Protein AF-T1HJX6-F1 (afdb_monomer)

Mean predicted aligned error: 16.33 Å

Organism: Rhodnius prolixus (NCBI:txid13249)

Structure (mmCIF, N/CA/C/O backbone):
data_AF-T1HJX6-F1
#
_entry.id   AF-T1HJX6-F1
#
loop_
_atom_site.group_PDB
_atom_site.id
_atom_site.type_symbol
_atom_site.label_a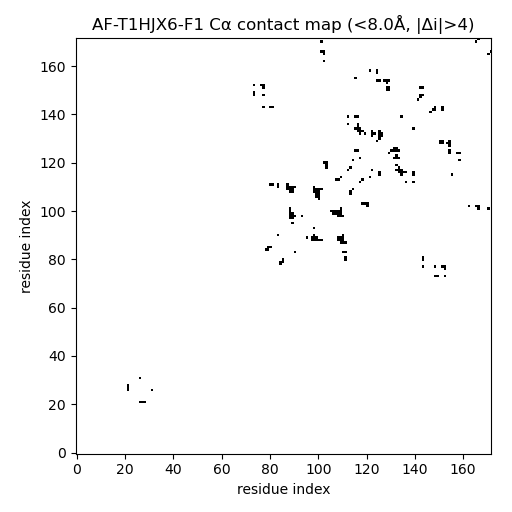tom_id
_atom_site.label_alt_id
_atom_site.label_comp_id
_atom_site.label_asym_id
_atom_site.label_entity_id
_atom_site.label_seq_id
_atom_site.pdbx_PDB_ins_code
_atom_site.Cartn_x
_atom_site.Cartn_y
_atom_site.Cartn_z
_atom_site.occupancy
_atom_site.B_iso_or_equiv
_atom_site.auth_seq_id
_atom_site.auth_comp_id
_atom_site.auth_asym_id
_atom_site.auth_atom_id
_atom_site.pdbx_PDB_model_num
ATOM 1 N N . MET A 1 1 ? 1.381 43.958 104.908 1.00 36.28 1 MET A N 1
ATOM 2 C CA . MET A 1 1 ? 1.900 45.131 104.174 1.00 36.28 1 MET A CA 1
ATOM 3 C C . MET A 1 1 ? 1.298 45.115 102.779 1.00 36.28 1 MET A C 1
ATOM 5 O O . MET A 1 1 ? 1.236 44.038 102.205 1.00 36.28 1 MET A O 1
ATOM 9 N N . SER A 1 2 ? 0.857 46.286 102.303 1.00 39.00 2 SER A N 1
ATOM 10 C CA . SER A 1 2 ? 0.404 46.583 100.926 1.00 39.00 2 SER A CA 1
ATOM 11 C C . SER A 1 2 ? -0.892 45.870 100.488 1.00 39.00 2 SER A C 1
ATOM 13 O O . SER A 1 2 ? -0.835 44.758 99.995 1.00 39.00 2 SER A O 1
ATOM 15 N N . ASN A 1 3 ? -2.111 46.340 100.779 1.00 32.69 3 ASN A N 1
ATOM 16 C CA . ASN A 1 3 ? -2.743 47.666 100.647 1.00 32.69 3 ASN A CA 1
ATOM 17 C C . ASN A 1 3 ? -3.261 47.944 99.220 1.00 32.69 3 ASN A C 1
ATOM 19 O O . ASN A 1 3 ? -2.500 47.839 98.265 1.00 32.69 3 ASN A O 1
ATOM 23 N N . ASN A 1 4 ? -4.511 48.433 99.166 1.00 36.81 4 ASN A N 1
ATOM 24 C CA . ASN A 1 4 ? -5.168 49.176 98.078 1.00 36.81 4 ASN A CA 1
ATOM 25 C C . ASN A 1 4 ? -5.693 48.401 96.848 1.00 36.81 4 ASN A C 1
ATOM 27 O O . ASN A 1 4 ? -5.061 47.470 96.385 1.00 36.81 4 ASN A O 1
ATOM 31 N N . ARG A 1 5 ? -6.791 48.777 96.176 1.00 34.06 5 ARG A N 1
ATOM 32 C CA . ARG A 1 5 ? -7.865 49.779 96.363 1.00 34.06 5 ARG A CA 1
ATOM 33 C C . ARG A 1 5 ? -8.768 49.679 95.123 1.00 34.06 5 ARG A C 1
ATOM 35 O O . ARG A 1 5 ? -8.292 49.345 94.047 1.00 34.06 5 ARG A O 1
ATOM 42 N N . ALA A 1 6 ? -10.011 50.115 95.294 1.00 35.78 6 ALA A N 1
ATOM 43 C CA . ALA A 1 6 ? -10.909 50.640 94.265 1.00 35.78 6 ALA A CA 1
ATOM 44 C C . ALA A 1 6 ? -11.476 49.666 93.219 1.00 35.78 6 ALA A C 1
ATOM 46 O O . ALA A 1 6 ? -10.919 49.440 92.150 1.00 35.78 6 ALA A O 1
ATOM 47 N N . LEU A 1 7 ? -12.733 49.292 93.482 1.00 41.31 7 LEU A N 1
ATOM 48 C CA . LEU A 1 7 ? -1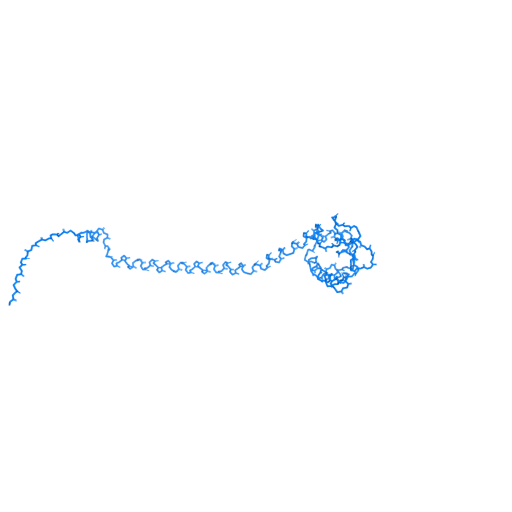3.782 49.331 92.470 1.00 41.31 7 LEU A CA 1
ATOM 49 C C . LEU A 1 7 ? -13.675 50.629 91.650 1.00 41.31 7 LEU A C 1
ATOM 51 O O . LEU A 1 7 ? -13.762 51.715 92.228 1.00 41.31 7 LEU A O 1
ATOM 55 N N . ARG A 1 8 ? -13.610 50.514 90.323 1.00 34.69 8 ARG A N 1
ATOM 56 C CA . ARG A 1 8 ? -14.311 51.421 89.410 1.00 34.69 8 ARG A CA 1
ATOM 57 C C . ARG A 1 8 ? -14.800 50.645 88.194 1.00 34.69 8 ARG A C 1
ATOM 59 O O . ARG A 1 8 ? -14.043 49.995 87.488 1.00 34.69 8 ARG A O 1
ATOM 66 N N . SER A 1 9 ? -16.108 50.745 88.050 1.00 40.22 9 SER A N 1
ATOM 67 C CA . SER A 1 9 ? -16.990 50.356 86.969 1.00 40.22 9 SER A CA 1
ATOM 68 C C . SER A 1 9 ? -16.426 50.645 85.577 1.00 40.22 9 SER A C 1
ATOM 70 O O . SER A 1 9 ? -15.960 51.750 85.306 1.00 40.22 9 SER A O 1
ATOM 72 N N . GLY A 1 10 ? -16.552 49.651 84.702 1.00 33.97 10 GLY A N 1
ATOM 73 C CA . GLY A 1 10 ? -16.418 49.748 83.253 1.00 33.97 10 GLY A CA 1
ATOM 74 C C . GLY A 1 10 ? -17.417 48.775 82.638 1.00 33.97 10 GLY A C 1
ATOM 75 O O . GLY A 1 10 ? -17.132 47.591 82.491 1.00 33.97 10 GLY A O 1
ATOM 76 N N . ASP A 1 11 ? -18.619 49.294 82.420 1.00 35.34 11 ASP A N 1
ATOM 77 C CA . ASP A 1 11 ? -19.798 48.678 81.816 1.00 35.34 11 ASP A CA 1
ATOM 78 C C . ASP A 1 11 ? -19.505 47.996 80.469 1.00 35.34 11 ASP A C 1
ATOM 80 O O . ASP A 1 11 ? -18.730 48.491 79.659 1.00 35.34 11 ASP A O 1
ATOM 84 N N . ARG A 1 12 ? -19.999 46.761 80.306 1.00 49.84 12 ARG A N 1
ATOM 85 C CA . ARG A 1 12 ? -21.108 46.355 79.413 1.00 49.84 12 ARG A CA 1
ATOM 86 C C . ARG A 1 12 ? -20.957 46.7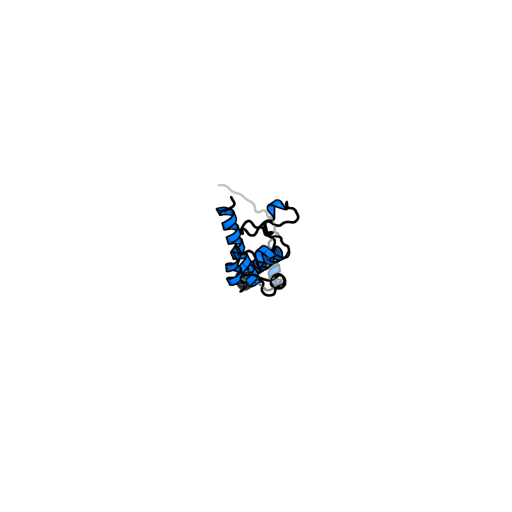36 77.943 1.00 49.84 12 ARG A C 1
ATOM 88 O O . ARG A 1 12 ? -20.859 47.907 77.614 1.00 49.84 12 ARG A O 1
ATOM 95 N N . LEU A 1 13 ? -21.182 45.696 77.133 1.00 48.16 13 LEU A N 1
ATOM 96 C CA . LEU A 1 13 ? -21.619 45.593 75.729 1.00 48.16 13 LEU A CA 1
ATOM 97 C C . LEU A 1 13 ? -20.641 44.597 75.094 1.00 48.16 13 LEU A C 1
ATOM 99 O O . LEU A 1 13 ? -19.493 44.934 74.876 1.00 48.16 13 LEU A O 1
ATOM 103 N N . GLU A 1 14 ? -20.933 43.294 75.050 1.00 45.28 14 GLU A N 1
ATOM 104 C CA . GLU A 1 14 ? -21.310 42.687 73.758 1.00 45.28 14 GLU A CA 1
ATOM 105 C C . GLU A 1 14 ? -21.918 41.266 73.856 1.00 45.28 14 GLU A C 1
ATOM 107 O O . GLU A 1 14 ? -22.174 40.629 72.841 1.00 45.28 14 GLU A O 1
ATOM 112 N N . ASN A 1 15 ? -22.244 40.745 75.044 1.00 43.91 15 ASN A N 1
ATOM 113 C CA . ASN A 1 15 ? -22.705 39.344 75.165 1.00 43.91 15 ASN A CA 1
ATOM 114 C C . ASN A 1 15 ? -24.227 39.132 74.991 1.00 43.91 15 ASN A C 1
ATOM 116 O O . ASN A 1 15 ? -24.708 38.004 75.061 1.00 43.91 15 ASN A O 1
ATOM 120 N N . GLY A 1 16 ? -25.003 40.196 74.756 1.00 46.91 16 GLY A N 1
ATOM 121 C CA . GLY A 1 16 ? -26.472 40.128 74.667 1.00 46.91 16 GLY A CA 1
ATOM 122 C C . GLY A 1 16 ? -27.038 39.730 73.297 1.00 46.91 16 GLY A C 1
ATOM 123 O O . GLY A 1 16 ? -28.219 39.409 73.199 1.00 46.91 16 GLY A O 1
ATOM 124 N N . SER A 1 17 ? -26.220 39.744 72.239 1.00 52.69 17 SER A N 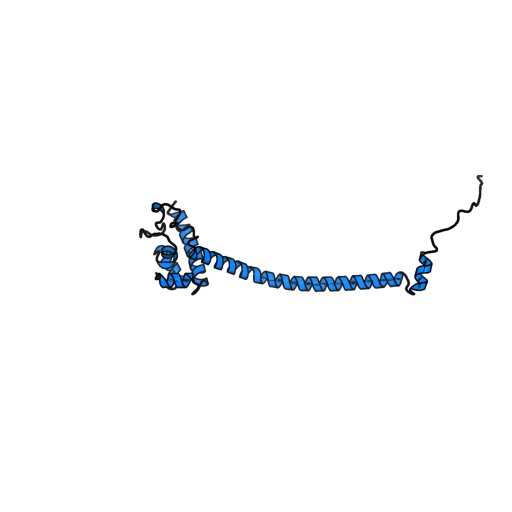1
ATOM 125 C CA . SER A 1 17 ? -26.677 39.497 70.859 1.00 52.69 17 SER A CA 1
ATOM 126 C C . SER A 1 17 ? -26.805 38.000 70.531 1.00 52.69 17 SER A C 1
ATOM 128 O O . SER A 1 17 ? -27.764 37.575 69.889 1.00 52.69 17 SER A O 1
ATOM 130 N N . LEU A 1 18 ? -25.889 37.171 71.043 1.00 51.31 18 LEU A N 1
ATOM 131 C CA . LEU A 1 18 ? -25.829 35.738 70.719 1.00 51.31 18 LEU A CA 1
ATOM 132 C C . LEU A 1 18 ? -26.956 34.915 71.362 1.00 51.31 18 LEU A C 1
ATOM 134 O O . LEU A 1 18 ? -27.455 33.976 70.748 1.00 51.31 18 LEU A O 1
ATOM 138 N N . ILE A 1 19 ? -27.397 35.288 72.565 1.00 54.97 19 ILE A N 1
ATOM 139 C CA . ILE A 1 19 ? -28.416 34.537 73.318 1.00 54.97 19 ILE A CA 1
ATOM 140 C C . ILE A 1 19 ? -29.824 34.760 72.730 1.00 54.97 19 ILE A C 1
ATOM 142 O O . ILE A 1 19 ? -30.648 33.847 72.723 1.00 54.97 19 ILE A O 1
ATOM 146 N N . ASN A 1 20 ? -30.096 35.939 72.158 1.00 52.38 20 ASN A N 1
ATOM 147 C CA . ASN A 1 20 ? -31.423 36.282 71.630 1.00 52.38 20 ASN A CA 1
ATOM 148 C C . ASN A 1 20 ? -31.749 35.652 70.265 1.00 52.38 20 ASN A C 1
ATOM 150 O O . ASN A 1 20 ? -32.924 35.496 69.935 1.00 52.38 20 ASN A O 1
ATOM 154 N N . LEU A 1 21 ? -30.752 35.231 69.478 1.00 50.81 21 LEU A N 1
ATOM 155 C CA . LEU A 1 21 ? -30.997 34.586 68.178 1.00 50.81 21 LEU A CA 1
ATOM 156 C C . LEU A 1 21 ? -31.438 33.113 68.314 1.00 50.81 21 LEU A C 1
ATOM 158 O O . LEU A 1 21 ? -32.040 32.538 67.403 1.00 50.81 21 LEU A O 1
ATOM 162 N N . GLN A 1 22 ? -31.170 32.501 69.470 1.00 54.47 22 GLN A N 1
ATOM 163 C CA . GLN A 1 22 ? -31.482 31.101 69.765 1.00 54.47 22 GLN A CA 1
ATOM 164 C C . GLN A 1 22 ? -32.976 30.886 70.075 1.00 54.47 22 GLN A C 1
ATOM 166 O O . GLN A 1 22 ? -33.523 29.825 69.781 1.00 54.47 22 GLN A O 1
ATOM 171 N N . ALA A 1 23 ? -33.664 31.920 70.573 1.00 53.84 23 ALA A N 1
ATOM 172 C CA . ALA A 1 23 ? -35.083 31.869 70.936 1.00 53.84 23 ALA A CA 1
ATOM 173 C C . ALA A 1 23 ? -36.049 31.942 69.734 1.00 53.84 23 ALA A C 1
ATOM 175 O O . ALA A 1 23 ? -37.169 31.452 69.825 1.00 53.84 23 ALA A O 1
ATOM 176 N N . LEU A 1 24 ? -35.628 32.517 68.600 1.00 55.62 24 LEU A N 1
ATOM 177 C CA . LEU A 1 24 ? -36.484 32.690 67.414 1.00 55.62 24 LEU A CA 1
ATOM 178 C C . LEU A 1 24 ? -36.485 31.479 66.466 1.00 55.62 24 LEU A C 1
ATOM 180 O O . LEU A 1 24 ? -37.360 31.379 65.613 1.00 55.62 24 LEU A O 1
ATOM 184 N N . THR A 1 25 ? -35.515 30.565 66.601 1.00 59.56 25 THR A N 1
ATOM 185 C CA . THR A 1 25 ? -35.360 29.401 65.702 1.00 59.56 25 THR A CA 1
ATOM 186 C C . THR A 1 25 ? -35.555 28.047 66.387 1.00 59.56 25 THR A C 1
ATOM 188 O O . THR A 1 25 ? -35.568 27.034 65.699 1.00 59.56 25 THR A O 1
ATOM 191 N N . GLY A 1 26 ? -35.722 28.003 67.716 1.00 60.97 26 GLY A N 1
ATOM 192 C CA . GLY A 1 26 ? -36.037 26.784 68.485 1.00 60.97 26 GLY A CA 1
ATOM 193 C C . GLY A 1 26 ? -34.945 25.705 68.519 1.00 60.97 26 GLY A C 1
ATOM 194 O O . GLY A 1 26 ? -35.067 24.731 69.256 1.00 60.97 26 GLY A O 1
ATOM 195 N N . GLU A 1 27 ? -33.864 25.871 67.761 1.00 59.50 27 GLU A N 1
ATOM 196 C CA . GLU A 1 27 ? -32.813 24.871 67.608 1.00 59.50 27 GLU A CA 1
ATOM 197 C C . GLU A 1 27 ? -31.530 25.310 68.313 1.00 59.50 27 GLU A C 1
ATOM 199 O O . GLU A 1 27 ? -30.957 26.367 68.025 1.00 59.50 27 GLU A O 1
ATOM 204 N N . SER A 1 28 ? -31.065 24.469 69.241 1.00 78.44 28 SER A N 1
ATOM 205 C CA . SER A 1 28 ? -29.777 24.637 69.913 1.00 78.44 28 SER A CA 1
ATOM 206 C C . SER A 1 28 ? -28.632 24.657 68.893 1.00 78.44 28 SER A C 1
ATOM 208 O O . SER A 1 28 ? -28.683 23.965 67.879 1.00 78.44 28 SER A O 1
ATOM 210 N N . LEU A 1 29 ? -27.565 25.411 69.171 1.00 77.31 29 LEU A N 1
ATOM 211 C CA . LEU A 1 29 ? -26.353 25.441 68.346 1.00 77.31 29 LEU A CA 1
ATOM 212 C C . LEU A 1 29 ? -25.808 24.024 68.081 1.00 77.31 29 LEU A C 1
ATOM 214 O O . LEU A 1 29 ? -25.447 23.709 66.952 1.00 77.31 29 LEU A O 1
ATOM 218 N N . LEU A 1 30 ? -25.867 23.154 69.094 1.00 77.81 30 LEU A N 1
ATOM 219 C CA . LEU A 1 30 ? -25.470 21.745 69.002 1.00 77.81 30 LEU A CA 1
ATOM 220 C C . LEU A 1 30 ? -26.288 20.965 67.960 1.00 77.81 30 LEU A C 1
ATOM 222 O O . LEU A 1 30 ? -25.760 20.097 67.273 1.00 77.81 30 LEU A O 1
ATOM 226 N N . GLU A 1 31 ? -27.572 21.288 67.807 1.00 83.12 31 GLU A N 1
ATOM 227 C CA . GLU A 1 31 ? -28.447 20.649 66.819 1.00 83.12 31 GLU A CA 1
ATOM 228 C C . GLU A 1 31 ? -28.089 21.094 65.394 1.00 83.12 31 GLU A C 1
ATOM 230 O O . GLU A 1 31 ? -28.126 20.297 64.456 1.00 83.12 31 GLU A O 1
ATOM 235 N N . LYS A 1 32 ? -27.651 22.348 65.230 1.00 81.31 32 LYS A N 1
ATOM 236 C CA . LYS A 1 32 ? -27.146 22.864 63.950 1.00 81.31 32 LYS A CA 1
ATOM 237 C C . LYS A 1 32 ? -25.820 22.204 63.569 1.00 81.31 32 LYS A C 1
ATOM 239 O O . LYS A 1 32 ? -25.657 21.799 62.421 1.00 81.31 32 LYS A O 1
ATOM 244 N N . GLU A 1 33 ? -24.907 22.029 64.524 1.00 82.75 33 GLU A N 1
ATOM 245 C CA . GLU A 1 33 ? -23.642 21.303 64.321 1.00 82.75 33 GLU A CA 1
ATOM 246 C C . GLU A 1 33 ? -23.872 19.822 63.977 1.00 82.75 33 GLU A C 1
ATOM 248 O O . GLU A 1 33 ? -23.220 19.276 63.079 1.00 82.75 33 GLU A O 1
ATOM 253 N N . ARG A 1 34 ? -24.854 19.184 64.629 1.00 89.12 34 ARG A N 1
ATOM 254 C CA . ARG A 1 34 ? -25.272 17.808 64.337 1.00 89.12 34 ARG A CA 1
ATOM 255 C C . ARG A 1 34 ? -25.776 17.670 62.898 1.00 89.12 34 ARG A C 1
ATOM 257 O O . ARG A 1 34 ? -25.291 16.814 62.164 1.00 89.12 34 ARG A O 1
ATOM 264 N N . ARG A 1 35 ? -26.685 18.549 62.465 1.00 89.44 35 ARG A N 1
ATOM 265 C CA . ARG A 1 35 ? -27.231 18.547 61.093 1.00 89.44 35 ARG A CA 1
ATOM 266 C C . ARG A 1 35 ? -26.176 18.846 60.035 1.00 89.44 35 ARG A C 1
ATOM 268 O O . ARG A 1 35 ? -26.162 18.204 58.990 1.00 89.44 35 ARG A O 1
ATOM 275 N N . LEU A 1 36 ? -25.266 19.782 60.306 1.00 90.94 36 LEU A N 1
ATOM 276 C CA . LEU A 1 36 ? -24.129 20.051 59.422 1.00 90.94 36 LEU A CA 1
ATOM 277 C C . LEU A 1 36 ? -23.259 18.804 59.246 1.00 90.94 36 LEU A C 1
ATOM 279 O O . LEU A 1 36 ? -22.873 18.482 58.125 1.00 90.94 36 LEU A O 1
ATOM 283 N N . SER A 1 37 ? -23.004 18.068 60.328 1.00 95.12 37 SER A N 1
ATOM 284 C CA . SER A 1 37 ? -22.242 16.816 60.276 1.00 95.12 37 SER A CA 1
ATOM 285 C C . SER A 1 37 ? -22.949 15.747 59.433 1.00 95.12 37 SER A C 1
ATOM 287 O O . SER A 1 37 ? -22.308 15.082 58.620 1.00 95.12 37 SER A O 1
ATOM 289 N N . GLU A 1 38 ? -24.274 15.622 59.555 1.00 95.50 38 GLU A N 1
ATOM 290 C CA . GLU A 1 38 ? -25.080 14.724 58.713 1.00 95.50 38 GLU A CA 1
ATOM 291 C C . GLU A 1 38 ? -25.019 15.113 57.234 1.00 95.50 38 GLU A C 1
ATOM 293 O O . GLU A 1 38 ? -24.799 14.256 56.376 1.00 95.50 38 GLU A O 1
ATOM 298 N N . MET A 1 39 ? -25.146 16.405 56.925 1.00 93.50 39 MET A N 1
ATOM 299 C CA . MET A 1 39 ? -25.026 16.904 55.555 1.00 93.50 39 MET A CA 1
ATOM 300 C C . MET A 1 39 ? -23.636 16.638 54.976 1.00 93.50 39 MET A C 1
ATOM 302 O O . MET A 1 39 ? -23.525 16.231 53.822 1.00 93.50 39 MET A O 1
ATOM 306 N N . ILE A 1 40 ? -22.572 16.819 55.763 1.00 96.50 40 ILE A N 1
ATOM 307 C CA . ILE A 1 40 ? -21.201 16.520 55.331 1.00 96.50 40 ILE A CA 1
ATOM 308 C C . ILE A 1 40 ? -21.068 15.038 54.971 1.00 96.50 40 ILE A C 1
ATOM 310 O O . ILE A 1 40 ? -20.527 14.722 53.911 1.00 96.50 40 ILE A O 1
ATOM 314 N N . LEU A 1 41 ? -21.597 14.135 55.800 1.00 94.88 41 LEU A N 1
ATOM 315 C CA . LEU A 1 41 ? -21.572 12.696 55.527 1.00 94.88 41 LEU A CA 1
ATOM 316 C C . LEU A 1 41 ? -22.357 12.345 54.257 1.00 94.88 41 LEU A C 1
ATOM 318 O O . LEU A 1 41 ? -21.857 11.610 53.405 1.00 94.88 41 LEU A O 1
ATOM 322 N N . GLN A 1 42 ? -23.551 12.914 54.082 1.00 96.00 42 GLN A N 1
ATOM 323 C CA . GLN A 1 42 ? -24.351 12.716 52.871 1.00 96.00 42 GLN A CA 1
ATOM 324 C C . GLN A 1 42 ? -23.617 13.210 51.619 1.00 96.00 42 GLN A C 1
ATOM 326 O O . GLN A 1 42 ? -23.556 12.501 50.615 1.00 96.00 42 GLN A O 1
ATOM 331 N N . LEU A 1 43 ? -23.002 14.393 51.683 1.00 94.06 43 LEU A N 1
ATOM 332 C CA . LEU A 1 43 ? -22.216 14.949 50.582 1.00 94.06 43 LEU A CA 1
ATOM 333 C C . LEU A 1 43 ? -20.996 14.080 50.255 1.00 94.06 43 LEU A C 1
ATOM 335 O O . LEU A 1 43 ? -20.687 13.881 49.080 1.00 94.06 43 LEU A O 1
ATOM 339 N N . GLN A 1 44 ? -20.322 13.526 51.267 1.00 92.56 44 GLN A N 1
ATOM 340 C CA . GLN A 1 44 ? -19.208 12.595 51.071 1.00 92.56 44 GLN A CA 1
ATOM 341 C C . GLN A 1 44 ? -19.665 11.313 50.368 1.00 92.56 44 GLN A C 1
ATOM 343 O O . GLN A 1 44 ? -19.027 10.892 49.405 1.00 92.56 44 GLN A O 1
ATOM 348 N N . MET A 1 45 ? -20.807 10.746 50.764 1.00 94.50 45 MET A N 1
ATOM 349 C CA . MET A 1 45 ? -21.372 9.570 50.098 1.00 94.50 45 MET A CA 1
ATOM 350 C C . MET A 1 45 ? -21.736 9.847 48.634 1.00 94.50 45 MET A C 1
ATOM 352 O O . MET A 1 45 ? -21.394 9.054 47.757 1.00 94.50 45 MET A O 1
ATOM 356 N N . VAL A 1 46 ? -22.394 10.975 48.347 1.00 94.50 46 VAL A N 1
ATOM 357 C CA . VAL A 1 46 ? -22.766 11.355 46.972 1.00 94.50 46 VAL A CA 1
ATOM 358 C C . VAL A 1 46 ? -21.522 11.594 46.115 1.00 94.50 46 VAL A C 1
ATOM 360 O O . VAL A 1 46 ? -21.462 11.141 44.972 1.00 94.50 46 VAL A O 1
ATOM 363 N N . ARG A 1 47 ? -20.489 12.244 46.666 1.00 93.88 47 ARG A N 1
ATOM 364 C CA . ARG A 1 47 ? -19.192 12.405 45.996 1.00 93.88 47 ARG A CA 1
ATOM 365 C C . ARG A 1 47 ? -18.594 11.050 45.626 1.00 93.88 47 ARG A C 1
ATOM 367 O O . ARG A 1 47 ? -18.171 10.871 44.488 1.00 93.88 47 ARG A O 1
ATOM 374 N N . ASP A 1 48 ? -18.573 10.099 46.553 1.00 89.94 48 ASP A N 1
ATOM 375 C CA . ASP A 1 48 ? -17.961 8.789 46.323 1.00 89.94 48 ASP A CA 1
ATOM 376 C C . ASP A 1 48 ? -18.765 7.965 45.297 1.00 89.94 48 ASP A C 1
ATOM 378 O O . ASP A 1 48 ? -18.186 7.294 44.438 1.00 89.94 48 ASP A O 1
ATOM 382 N N . GLN A 1 49 ? -20.097 8.091 45.296 1.00 90.81 49 GLN A N 1
ATOM 383 C CA . GLN A 1 49 ? -20.961 7.532 44.249 1.00 90.81 49 GLN A CA 1
ATOM 384 C C . GLN A 1 49 ? -20.648 8.127 42.867 1.00 90.81 49 GLN A C 1
ATOM 386 O O . GLN A 1 49 ? -20.510 7.382 41.894 1.00 90.81 49 GLN A O 1
ATOM 391 N N . LEU A 1 50 ? -20.493 9.452 42.772 1.00 88.19 50 LEU A N 1
ATOM 392 C CA . LEU A 1 50 ? -20.149 10.136 41.522 1.00 88.19 50 LEU A CA 1
ATOM 393 C C . LEU A 1 50 ? -18.746 9.765 41.031 1.00 88.19 50 LEU A C 1
ATOM 395 O O . LEU A 1 50 ? -18.562 9.514 39.840 1.00 88.19 50 LEU A O 1
ATOM 399 N N . LEU A 1 51 ? -17.764 9.669 41.930 1.00 84.25 51 LEU A N 1
ATOM 400 C CA . LEU A 1 51 ? -16.413 9.218 41.594 1.00 84.25 51 LEU A CA 1
ATOM 401 C C . LEU A 1 51 ? -16.426 7.787 41.047 1.00 84.25 51 LEU A C 1
ATOM 403 O O . LEU A 1 51 ? -15.763 7.511 40.048 1.00 84.25 51 LEU A O 1
ATOM 407 N N . ASN A 1 52 ? -17.223 6.890 41.630 1.00 84.19 52 ASN A N 1
ATOM 408 C CA . ASN A 1 52 ? -17.384 5.532 41.112 1.00 84.19 52 ASN A CA 1
ATOM 409 C C . ASN A 1 52 ? -18.050 5.507 39.725 1.00 84.19 52 ASN A C 1
ATOM 411 O O . ASN A 1 52 ? -17.588 4.775 38.847 1.00 84.19 52 ASN A O 1
ATOM 415 N N . GLN A 1 53 ? -19.063 6.344 39.472 1.00 78.00 53 GLN A N 1
ATOM 416 C CA . GLN A 1 53 ? -19.645 6.487 38.127 1.00 78.00 53 GLN A CA 1
ATOM 417 C C . GLN A 1 53 ? -18.624 7.020 37.106 1.00 78.00 53 GLN A C 1
ATOM 419 O O . GLN A 1 53 ? -18.521 6.490 35.997 1.00 78.00 53 GLN A O 1
ATOM 424 N N . GLN A 1 54 ? -17.807 8.010 37.481 1.00 74.50 54 GLN A N 1
ATOM 425 C CA . GLN A 1 54 ? -16.731 8.527 36.625 1.00 74.50 54 GLN A CA 1
ATOM 426 C C . GLN A 1 54 ? -15.651 7.469 36.347 1.00 74.50 54 GLN A C 1
ATOM 428 O O . GLN A 1 54 ? -15.142 7.375 35.226 1.00 74.50 54 GLN A O 1
ATOM 433 N N . GLN A 1 55 ? -15.311 6.633 37.332 1.00 69.00 55 GLN A N 1
ATOM 434 C CA . GLN A 1 55 ? -14.372 5.522 37.151 1.00 69.00 55 GLN A CA 1
ATOM 435 C C . GLN A 1 55 ? -14.901 4.461 36.176 1.00 69.00 55 GLN A C 1
ATOM 437 O O . GLN A 1 55 ? -14.124 3.900 35.401 1.00 69.00 55 GLN A O 1
ATOM 442 N N . LEU A 1 56 ? -16.211 4.204 36.163 1.00 60.59 56 LEU A N 1
ATOM 443 C CA . LEU A 1 56 ? -16.832 3.315 35.178 1.00 60.59 56 LEU A CA 1
ATOM 444 C C . LEU A 1 56 ? -16.774 3.921 33.766 1.00 60.59 56 LEU A C 1
ATOM 446 O O . LEU A 1 56 ? -16.304 3.255 32.844 1.00 60.59 56 LEU A O 1
ATOM 450 N N . HIS A 1 57 ? -17.121 5.202 33.600 1.00 55.59 57 HIS A N 1
ATOM 451 C CA . HIS A 1 57 ? -17.012 5.900 32.308 1.00 55.59 57 HIS A CA 1
ATOM 452 C C . HIS A 1 57 ? -15.566 5.958 31.771 1.00 55.59 57 HIS A C 1
ATOM 454 O O . HIS A 1 57 ? -15.320 5.764 30.579 1.00 55.59 57 HIS A O 1
ATOM 460 N N . THR A 1 58 ? -14.575 6.176 32.641 1.00 52.25 58 THR A N 1
ATOM 461 C CA . THR A 1 58 ? -13.152 6.219 32.249 1.00 52.25 58 THR A CA 1
ATOM 462 C C . THR A 1 58 ? -12.558 4.838 31.954 1.00 52.25 58 THR A C 1
ATOM 464 O O . THR A 1 58 ? -11.684 4.735 31.087 1.00 52.25 58 THR A O 1
ATOM 467 N N . LYS A 1 59 ? -13.037 3.766 32.604 1.00 52.47 59 LYS A N 1
ATOM 468 C CA . LYS A 1 59 ? -12.675 2.376 32.264 1.00 52.47 59 LYS A CA 1
ATOM 469 C C . LYS A 1 59 ? -13.251 1.952 30.908 1.00 52.47 59 LYS A C 1
ATOM 471 O O . LYS A 1 59 ? -12.511 1.377 30.112 1.00 52.47 59 LYS A O 1
ATOM 476 N N . VAL A 1 60 ? -14.493 2.330 30.593 1.00 53.31 60 VAL A N 1
ATOM 477 C CA . VAL A 1 60 ? -15.097 2.128 29.259 1.00 53.31 60 VAL A CA 1
ATOM 478 C C . VAL A 1 60 ? -14.298 2.867 28.170 1.00 53.31 60 VAL A C 1
ATOM 480 O O . VAL A 1 60 ? -13.982 2.293 27.130 1.00 53.31 60 VAL A O 1
ATOM 483 N N . HIS A 1 61 ? -13.836 4.094 28.436 1.00 46.34 61 HIS A N 1
ATOM 484 C CA . HIS A 1 61 ? -12.968 4.835 27.508 1.00 46.34 61 HIS A CA 1
ATOM 485 C C . HIS A 1 61 ? -11.513 4.334 27.418 1.00 46.34 61 HIS A C 1
ATOM 487 O O . HIS A 1 61 ? -10.813 4.670 26.462 1.00 46.34 61 HIS A O 1
ATOM 493 N N . ARG A 1 62 ? -11.005 3.549 28.378 1.00 44.91 62 ARG A N 1
ATOM 494 C CA . ARG A 1 62 ? -9.681 2.904 28.247 1.00 44.91 62 ARG A CA 1
ATOM 495 C C . ARG A 1 62 ? -9.709 1.718 27.285 1.00 44.91 62 ARG A C 1
ATOM 497 O O . ARG A 1 62 ? -8.749 1.567 26.543 1.00 44.91 62 ARG A O 1
ATOM 504 N N . GLY A 1 63 ? -10.798 0.949 27.237 1.00 45.78 63 GLY A N 1
ATOM 505 C CA . GLY A 1 63 ? -10.970 -0.121 26.244 1.00 45.78 63 GLY A CA 1
ATOM 506 C C . GLY A 1 63 ? -11.146 0.396 24.811 1.00 45.78 63 GLY A C 1
ATOM 507 O O . GLY A 1 63 ? -10.732 -0.261 23.865 1.00 45.78 63 GLY A O 1
ATOM 508 N N . ASN A 1 64 ? -11.693 1.606 24.652 1.00 49.16 64 ASN A N 1
ATOM 509 C CA . ASN A 1 64 ? -12.005 2.194 23.345 1.00 49.16 64 ASN A CA 1
ATOM 510 C C . ASN A 1 64 ? -10.863 3.035 22.732 1.00 49.16 64 ASN A C 1
ATOM 512 O O . ASN A 1 64 ? -10.924 3.421 21.568 1.00 49.16 64 ASN A O 1
ATOM 516 N N . ARG A 1 65 ? -9.810 3.331 23.509 1.00 48.69 65 ARG A N 1
ATOM 517 C CA . ARG A 1 65 ? -8.637 4.081 23.026 1.00 48.69 65 ARG A CA 1
ATOM 518 C C . ARG A 1 65 ? -7.869 3.314 21.951 1.00 48.69 65 ARG A C 1
ATOM 520 O O . ARG A 1 65 ? -7.567 3.886 20.914 1.00 48.69 65 ARG A O 1
ATOM 527 N N . ASN A 1 66 ? -7.671 2.011 22.156 1.00 58.84 66 ASN A N 1
ATOM 528 C CA . ASN A 1 66 ? -6.977 1.156 21.191 1.00 58.84 66 ASN A CA 1
ATOM 529 C C . ASN A 1 66 ? -7.714 1.116 19.842 1.00 58.84 66 ASN A C 1
ATOM 531 O O . ASN A 1 66 ? -7.088 1.300 18.809 1.00 58.84 66 ASN A O 1
ATOM 535 N N . SER A 1 67 ? -9.047 0.992 19.849 1.00 62.62 67 SER A N 1
ATOM 536 C CA . SER A 1 67 ? -9.851 0.943 18.619 1.00 62.62 67 SER A CA 1
ATOM 537 C C . SER A 1 67 ? -9.823 2.259 17.832 1.00 62.62 67 SER A C 1
ATOM 539 O O . SER A 1 67 ? -9.692 2.248 16.609 1.00 62.62 67 SER A O 1
ATOM 541 N N . PHE A 1 68 ? -9.912 3.404 18.516 1.00 62.78 68 PHE A N 1
ATOM 542 C CA . PHE A 1 68 ? -9.871 4.703 17.843 1.00 62.78 68 PHE A CA 1
ATOM 543 C C . PHE A 1 68 ? -8.475 5.027 17.288 1.00 62.78 68 PHE A C 1
ATOM 545 O O . PHE A 1 68 ? -8.356 5.540 16.173 1.00 62.78 68 PHE A O 1
ATOM 552 N N . ASP A 1 69 ? -7.416 4.691 18.029 1.00 68.12 69 ASP A N 1
ATOM 553 C CA . ASP A 1 69 ? -6.032 4.888 17.590 1.00 68.12 69 ASP A CA 1
ATOM 554 C C . ASP A 1 69 ? -5.658 3.947 16.428 1.00 68.12 69 ASP A C 1
ATOM 556 O O . ASP A 1 69 ? -5.002 4.376 15.473 1.00 68.12 69 ASP A O 1
ATOM 560 N N . GLU A 1 70 ? -6.137 2.699 16.444 1.00 66.12 70 GLU A N 1
ATOM 561 C CA . GLU A 1 70 ? -6.020 1.744 15.333 1.00 66.12 70 GLU A CA 1
ATOM 562 C C . GLU A 1 70 ? -6.755 2.246 14.084 1.00 66.12 70 GLU A C 1
ATOM 564 O O . GLU A 1 70 ? -6.179 2.281 12.993 1.00 66.12 70 GLU A O 1
ATOM 569 N N . MET A 1 71 ? -7.991 2.729 14.242 1.00 71.94 71 MET A N 1
ATOM 570 C CA . MET A 1 71 ? -8.769 3.287 13.135 1.00 71.94 71 MET A CA 1
ATOM 571 C C . MET A 1 71 ? -8.106 4.540 12.546 1.00 71.94 71 MET A C 1
ATOM 573 O O . MET A 1 71 ? -8.058 4.702 11.324 1.00 71.94 71 MET A O 1
ATOM 577 N N . LYS A 1 72 ? -7.514 5.400 13.383 1.00 76.25 72 LYS A N 1
ATOM 578 C CA . LYS A 1 72 ? -6.738 6.561 12.925 1.00 76.25 72 LYS A CA 1
ATOM 579 C C . LYS A 1 72 ? -5.485 6.143 12.148 1.00 76.25 72 LYS A C 1
ATOM 581 O O . LYS A 1 72 ? -5.167 6.767 11.133 1.00 76.25 72 LYS A O 1
ATOM 586 N N . CYS A 1 73 ? -4.790 5.093 12.590 1.00 84.75 73 CYS A N 1
ATOM 587 C CA . CYS A 1 73 ? -3.640 4.533 11.878 1.00 84.75 73 CYS A CA 1
ATOM 588 C C . CYS A 1 73 ? -4.031 3.983 10.500 1.00 84.75 73 CYS A C 1
ATOM 590 O O . CYS A 1 73 ? -3.354 4.289 9.515 1.00 84.75 73 CYS A O 1
ATOM 592 N N . LEU A 1 74 ? -5.129 3.224 10.421 1.00 89.94 74 LEU A N 1
ATOM 593 C CA . LEU A 1 74 ? -5.648 2.672 9.169 1.00 89.94 74 LEU A CA 1
ATOM 594 C C . LEU A 1 74 ? -5.995 3.788 8.188 1.00 89.94 74 LEU A C 1
ATOM 596 O O . LEU A 1 74 ? -5.416 3.857 7.104 1.00 89.94 74 LEU A O 1
ATOM 600 N N . VAL A 1 75 ? -6.878 4.707 8.589 1.00 91.00 75 VAL A N 1
ATOM 601 C CA . VAL A 1 75 ? -7.325 5.805 7.723 1.00 91.00 75 VAL A CA 1
ATOM 602 C C . VAL A 1 75 ? -6.130 6.649 7.276 1.00 91.00 75 VAL A C 1
ATOM 604 O O . VAL A 1 75 ? -6.000 6.955 6.093 1.00 91.00 75 VAL A O 1
ATOM 607 N N . GLY A 1 76 ? -5.196 6.956 8.180 1.00 93.50 76 GLY A N 1
ATOM 608 C CA . GLY A 1 76 ? -3.985 7.704 7.844 1.00 93.50 76 GLY A CA 1
ATOM 609 C C . GLY A 1 76 ? -3.127 7.035 6.763 1.00 93.50 76 GLY A C 1
ATOM 610 O O . GLY A 1 76 ? -2.626 7.719 5.870 1.00 93.50 76 GLY A O 1
ATOM 611 N N . VAL A 1 77 ? -2.971 5.709 6.803 1.00 93.50 77 VAL A N 1
ATOM 612 C CA . VAL A 1 77 ? -2.243 4.951 5.771 1.00 93.50 77 VAL A CA 1
ATOM 613 C C . VAL A 1 77 ? -2.978 4.976 4.434 1.00 93.50 77 VAL A C 1
ATOM 615 O O . VAL A 1 77 ? -2.360 5.248 3.404 1.00 93.50 77 VAL A O 1
ATOM 618 N N . ILE A 1 78 ? -4.290 4.741 4.439 1.00 95.06 78 ILE A N 1
ATOM 619 C CA . ILE A 1 78 ? -5.096 4.731 3.214 1.00 95.06 78 ILE A CA 1
ATOM 620 C C . ILE A 1 78 ? -5.032 6.084 2.506 1.00 95.06 78 ILE A C 1
ATOM 622 O O . ILE A 1 78 ? -4.809 6.138 1.298 1.00 95.06 78 ILE A O 1
ATOM 626 N N . PHE A 1 79 ? -5.166 7.185 3.246 1.00 94.81 79 PHE A N 1
ATOM 627 C CA . PHE A 1 79 ? -5.058 8.524 2.667 1.00 94.81 79 PHE A CA 1
ATOM 628 C C . PHE A 1 79 ? -3.685 8.769 2.038 1.00 94.81 79 PHE A C 1
ATOM 630 O O . PHE A 1 79 ? -3.605 9.344 0.952 1.00 94.81 79 PHE A O 1
ATOM 637 N N . LYS A 1 80 ? -2.605 8.290 2.669 1.00 93.81 80 LYS A N 1
ATOM 638 C CA . LYS A 1 80 ? -1.260 8.402 2.092 1.00 93.81 80 LYS A CA 1
ATOM 639 C C . LYS A 1 80 ? -1.109 7.608 0.801 1.00 93.81 80 LYS A C 1
ATOM 641 O O . LYS A 1 80 ? -0.519 8.124 -0.142 1.00 93.81 80 LYS A O 1
ATOM 646 N N . LEU A 1 81 ? -1.645 6.389 0.751 1.00 93.62 81 LEU A N 1
ATOM 647 C CA . LEU A 1 81 ? -1.654 5.569 -0.461 1.00 93.62 81 LEU A CA 1
ATOM 648 C C . LEU A 1 81 ? -2.428 6.266 -1.587 1.00 93.62 81 LEU A C 1
ATOM 650 O O . LEU A 1 81 ? -1.891 6.454 -2.671 1.00 93.62 81 LEU A O 1
ATOM 654 N N . ARG A 1 82 ? -3.659 6.720 -1.320 1.00 92.56 82 ARG A N 1
ATOM 655 C CA . ARG A 1 82 ? -4.510 7.379 -2.327 1.00 92.56 82 ARG A CA 1
ATOM 656 C C . ARG A 1 82 ? -3.908 8.677 -2.857 1.00 92.56 82 ARG A C 1
ATOM 658 O O . ARG A 1 82 ? -4.003 8.948 -4.047 1.00 92.56 82 ARG A O 1
ATOM 665 N N . GLY A 1 83 ? -3.308 9.476 -1.979 1.00 89.88 83 GLY A N 1
ATOM 666 C CA . GLY A 1 83 ? -2.713 10.761 -2.340 1.00 89.88 83 GLY A CA 1
ATOM 667 C C . GLY A 1 83 ? -1.282 10.674 -2.868 1.00 89.88 83 GLY A C 1
ATOM 668 O O . GLY A 1 83 ? -0.658 11.719 -3.016 1.00 89.88 83 GLY A O 1
ATOM 669 N N . GLN A 1 84 ? -0.731 9.469 -3.072 1.00 86.25 84 GLN A N 1
ATOM 670 C CA . GLN A 1 84 ? 0.689 9.263 -3.390 1.00 86.25 84 GLN A CA 1
ATOM 671 C C . GLN A 1 84 ? 1.640 9.996 -2.417 1.00 86.25 84 GLN A C 1
ATOM 673 O O . GLN A 1 84 ? 2.717 10.453 -2.785 1.00 86.25 84 GLN A O 1
ATOM 678 N N . LEU A 1 85 ? 1.249 10.105 -1.142 1.00 90.25 85 LEU A N 1
ATOM 679 C CA . LEU A 1 85 ? 2.007 10.797 -0.087 1.00 90.25 85 LEU A CA 1
ATOM 680 C C . LEU A 1 85 ? 3.004 9.871 0.623 1.00 90.25 85 LEU A C 1
ATOM 682 O O . LEU A 1 85 ? 3.574 10.221 1.660 1.00 90.25 85 LEU A O 1
ATOM 686 N N . LEU A 1 86 ? 3.168 8.650 0.117 1.00 90.00 86 LEU A N 1
ATOM 687 C CA . LEU A 1 86 ? 4.225 7.757 0.561 1.00 90.00 86 LEU A CA 1
ATOM 688 C C . LEU A 1 86 ? 5.570 8.257 0.039 1.00 90.00 86 LEU A C 1
ATOM 690 O O . LEU A 1 86 ? 5.667 8.791 -1.061 1.00 90.00 86 LEU A O 1
ATOM 694 N N . ASN A 1 87 ? 6.631 8.020 0.809 1.00 90.50 87 ASN A N 1
ATOM 695 C CA . ASN A 1 87 ? 8.000 8.298 0.378 1.00 90.50 87 ASN A CA 1
ATOM 696 C C . ASN A 1 87 ? 8.509 7.212 -0.593 1.00 90.50 87 ASN A C 1
ATOM 698 O O . ASN A 1 87 ? 9.510 6.538 -0.325 1.00 90.50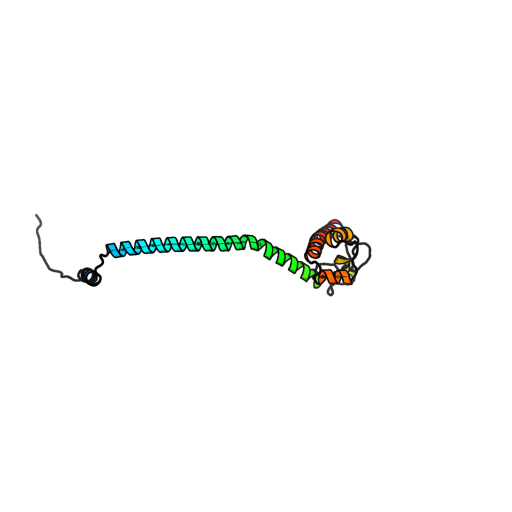 87 ASN A O 1
ATOM 702 N N . LEU A 1 88 ? 7.751 6.986 -1.664 1.00 92.50 88 LEU A N 1
ATOM 703 C CA . LEU A 1 88 ? 8.193 6.227 -2.825 1.00 92.50 88 LEU A CA 1
ATOM 704 C C . LEU A 1 88 ? 9.116 7.105 -3.672 1.00 92.50 88 LEU A C 1
ATOM 706 O O . LEU A 1 88 ? 9.255 8.306 -3.420 1.00 92.50 88 LEU A O 1
ATOM 710 N N . ASN A 1 89 ? 9.791 6.501 -4.639 1.00 91.56 89 ASN A N 1
ATOM 711 C CA . ASN A 1 89 ? 10.735 7.216 -5.483 1.00 91.56 89 ASN A CA 1
ATOM 712 C C . ASN A 1 89 ? 10.049 8.191 -6.444 1.00 91.56 89 ASN A C 1
ATOM 714 O O . ASN A 1 89 ? 10.531 9.318 -6.594 1.00 91.56 89 ASN A O 1
ATOM 718 N N . PHE A 1 90 ? 8.893 7.816 -7.001 1.00 91.56 90 PHE A N 1
ATOM 719 C CA . PHE A 1 90 ? 8.079 8.738 -7.785 1.00 91.56 90 PHE A CA 1
ATOM 720 C C . PHE A 1 90 ? 7.528 9.874 -6.914 1.00 91.56 90 PHE A C 1
ATOM 722 O O . PHE A 1 90 ? 6.858 9.646 -5.903 1.00 91.56 90 PHE A O 1
ATOM 729 N N . ASN A 1 91 ? 7.787 11.110 -7.334 1.00 85.81 91 ASN A N 1
ATOM 730 C CA . ASN A 1 91 ? 7.169 12.314 -6.797 1.00 85.81 91 ASN A CA 1
ATOM 731 C C . ASN A 1 91 ? 7.238 13.409 -7.866 1.00 85.81 91 ASN A C 1
ATOM 733 O O . ASN A 1 91 ? 8.297 13.618 -8.454 1.00 85.81 91 ASN A O 1
ATOM 737 N N . VAL A 1 92 ? 6.143 14.145 -8.071 1.00 85.12 92 VAL A N 1
ATOM 738 C CA . VAL A 1 92 ? 6.057 15.216 -9.082 1.00 85.12 92 VAL A CA 1
ATOM 739 C C . VAL A 1 92 ? 7.117 16.316 -8.915 1.00 85.12 92 VAL A C 1
ATOM 741 O O . VAL A 1 92 ? 7.479 16.975 -9.880 1.00 85.12 92 VAL A O 1
ATOM 744 N N . ALA A 1 93 ? 7.627 16.517 -7.699 1.00 84.88 93 ALA A N 1
ATOM 745 C CA . ALA A 1 93 ? 8.652 17.507 -7.385 1.00 84.88 93 ALA A CA 1
ATOM 746 C C . ALA A 1 93 ? 10.091 16.955 -7.442 1.00 84.88 93 ALA A C 1
ATOM 748 O O . ALA A 1 93 ? 11.030 17.696 -7.157 1.00 84.88 93 ALA A O 1
ATOM 749 N N . ARG A 1 94 ? 10.285 15.664 -7.747 1.00 84.94 94 ARG A N 1
ATOM 750 C CA . ARG A 1 94 ? 11.610 15.034 -7.862 1.00 84.94 94 ARG A CA 1
ATOM 751 C C . ARG A 1 94 ? 12.032 14.884 -9.313 1.00 84.94 94 ARG A C 1
ATOM 753 O O . ARG A 1 94 ? 11.190 14.723 -10.188 1.00 84.94 94 ARG A O 1
ATOM 760 N N . ASP A 1 95 ? 13.343 14.842 -9.516 1.00 88.19 95 ASP A N 1
ATOM 761 C CA . ASP A 1 95 ? 13.957 14.529 -10.803 1.00 88.19 95 ASP A CA 1
ATOM 762 C C . ASP A 1 95 ? 13.538 13.134 -11.304 1.00 88.19 95 ASP A C 1
ATOM 764 O O . ASP A 1 95 ? 13.467 12.183 -10.520 1.00 88.19 95 ASP A O 1
ATOM 768 N N . GLU A 1 96 ? 13.273 13.005 -12.603 1.00 86.50 96 GLU A N 1
ATOM 769 C CA . GLU A 1 96 ? 12.881 11.738 -13.233 1.00 86.50 96 GLU A CA 1
ATOM 770 C C . GLU A 1 96 ? 13.941 10.643 -13.051 1.00 86.50 96 GLU A C 1
ATOM 772 O O . GLU A 1 96 ? 13.600 9.464 -12.921 1.00 86.50 96 GLU A O 1
ATOM 777 N N . ALA A 1 97 ? 15.223 11.016 -12.949 1.00 86.00 97 ALA A N 1
ATOM 778 C CA . ALA A 1 97 ? 16.328 10.080 -12.756 1.00 86.00 97 ALA A CA 1
ATOM 779 C C . ALA A 1 97 ? 16.194 9.247 -11.473 1.00 86.00 97 ALA A C 1
ATOM 781 O O . ALA A 1 97 ? 16.732 8.141 -11.398 1.00 86.00 97 ALA A O 1
ATOM 782 N N . VAL A 1 98 ? 15.469 9.748 -10.466 1.00 88.62 98 VAL A N 1
ATOM 783 C CA . VAL A 1 98 ? 15.269 9.042 -9.195 1.00 88.62 98 VAL A CA 1
ATOM 784 C C . VAL A 1 98 ? 13.908 8.370 -9.082 1.00 88.62 98 VAL A C 1
ATOM 786 O O . VAL A 1 98 ? 13.621 7.842 -8.019 1.00 88.62 98 VAL A O 1
ATOM 789 N N . HIS A 1 99 ? 13.060 8.367 -10.118 1.00 93.81 99 HIS A N 1
ATOM 790 C CA . HIS A 1 99 ? 11.693 7.818 -10.037 1.00 93.81 99 HIS A CA 1
ATOM 791 C C . HIS A 1 99 ? 11.626 6.289 -10.086 1.00 93.81 99 HIS A C 1
ATOM 793 O O . HIS A 1 99 ? 10.598 5.708 -9.733 1.00 93.81 99 HIS A O 1
ATOM 799 N N . LEU A 1 100 ? 12.694 5.628 -10.526 1.00 94.81 100 LEU A N 1
ATOM 800 C CA . LEU A 1 100 ? 12.720 4.179 -10.714 1.00 94.81 100 LEU A CA 1
ATOM 801 C C . LEU A 1 100 ? 12.663 3.425 -9.384 1.00 94.81 100 LEU A C 1
ATOM 803 O O . LEU A 1 100 ? 13.210 3.864 -8.377 1.00 94.81 100 LEU A O 1
ATOM 807 N N . CYS A 1 101 ? 12.032 2.255 -9.380 1.00 94.69 101 CYS A N 1
ATOM 808 C CA . CYS A 1 101 ? 11.930 1.405 -8.201 1.00 94.69 101 CYS A CA 1
ATOM 809 C C . CYS A 1 101 ? 13.294 0.896 -7.735 1.00 94.69 101 CYS A C 1
ATOM 811 O O . CYS A 1 101 ? 13.939 0.112 -8.421 1.00 94.69 101 CYS A O 1
ATOM 813 N N . SER A 1 102 ? 13.678 1.261 -6.509 1.00 91.38 102 SER A N 1
ATOM 814 C CA . SER A 1 102 ? 14.917 0.791 -5.874 1.00 91.38 102 SER A CA 1
ATOM 815 C C . SER A 1 102 ? 14.877 -0.670 -5.418 1.00 91.38 102 SER A C 1
ATOM 817 O O . SER A 1 102 ? 15.889 -1.194 -4.964 1.00 91.38 102 SER A O 1
ATOM 819 N N . MET A 1 103 ? 13.716 -1.328 -5.455 1.00 93.44 103 MET A N 1
ATOM 820 C CA . MET A 1 103 ? 13.596 -2.718 -5.006 1.00 93.44 103 MET A CA 1
ATOM 821 C C . MET A 1 103 ? 13.761 -3.716 -6.148 1.00 93.44 103 MET A C 1
ATOM 823 O O . MET A 1 103 ? 14.260 -4.813 -5.920 1.00 93.44 103 MET A O 1
ATOM 827 N N . CYS A 1 104 ? 13.294 -3.386 -7.354 1.00 93.44 104 CYS A N 1
ATOM 828 C CA . CYS A 1 104 ? 13.215 -4.342 -8.453 1.00 93.44 104 CYS A CA 1
ATOM 829 C C . CYS A 1 104 ? 14.026 -3.902 -9.672 1.00 93.44 104 CYS A C 1
ATOM 831 O O . CYS A 1 104 ? 14.157 -2.721 -9.963 1.00 93.44 104 CYS A O 1
ATOM 833 N N . ASN A 1 105 ? 14.485 -4.877 -10.455 1.00 91.06 105 ASN A N 1
ATOM 834 C CA . ASN A 1 105 ? 15.307 -4.637 -11.645 1.00 91.06 105 ASN A CA 1
ATOM 835 C C . ASN A 1 105 ? 14.468 -4.490 -12.927 1.00 91.06 105 ASN A C 1
ATOM 837 O O . ASN A 1 105 ? 14.902 -4.889 -14.003 1.00 91.06 105 ASN A O 1
ATOM 841 N N . GLN A 1 106 ? 13.235 -3.985 -12.818 1.00 92.69 106 GLN A N 1
ATOM 842 C CA . GLN A 1 106 ? 12.326 -3.829 -13.964 1.00 92.69 106 GLN A CA 1
ATOM 843 C C . GLN A 1 106 ? 12.397 -2.445 -14.618 1.00 92.69 106 GLN A C 1
ATOM 845 O O . GLN A 1 106 ? 11.683 -2.216 -15.588 1.00 92.69 106 GLN A O 1
ATOM 850 N N . PHE A 1 107 ? 13.210 -1.521 -14.086 1.00 91.31 107 PHE A N 1
ATOM 851 C CA . PHE A 1 107 ? 13.254 -0.118 -14.530 1.00 91.31 107 PHE A CA 1
ATOM 852 C C . PHE A 1 107 ? 11.864 0.545 -14.563 1.00 91.31 107 PHE A C 1
ATOM 854 O O . PHE A 1 107 ? 11.588 1.416 -15.381 1.00 91.31 107 PHE A O 1
ATOM 861 N N . ALA A 1 108 ? 10.972 0.110 -13.672 1.00 94.00 108 ALA A N 1
ATOM 862 C CA . ALA A 1 108 ? 9.628 0.650 -13.548 1.00 94.00 108 ALA A CA 1
ATOM 863 C C . ALA A 1 108 ? 9.619 1.844 -12.590 1.00 94.00 108 ALA A C 1
ATOM 865 O O . ALA A 1 108 ? 10.343 1.845 -11.591 1.00 94.00 108 ALA A O 1
ATOM 866 N N . VAL A 1 109 ? 8.766 2.829 -12.869 1.00 95.56 109 VAL A N 1
ATOM 867 C CA . VAL A 1 109 ? 8.505 3.958 -11.967 1.00 95.56 109 VAL A CA 1
ATOM 868 C C . VAL A 1 109 ? 7.904 3.436 -10.664 1.00 95.56 109 VAL A C 1
ATOM 870 O O . VAL A 1 109 ? 6.960 2.650 -10.674 1.00 95.56 109 VAL A O 1
ATOM 873 N N . GLU A 1 110 ? 8.449 3.860 -9.527 1.00 95.38 110 GLU A N 1
ATOM 874 C CA . GLU A 1 110 ? 7.946 3.477 -8.209 1.00 95.38 110 GLU A CA 1
ATOM 875 C C . GLU A 1 110 ? 6.813 4.397 -7.758 1.00 95.38 110 GLU A C 1
ATOM 877 O O . GLU A 1 110 ? 6.936 5.153 -6.794 1.00 95.38 110 GLU A O 1
ATOM 882 N N . ASP A 1 111 ? 5.698 4.353 -8.468 1.00 95.00 111 ASP A N 1
ATOM 883 C CA . ASP A 1 111 ? 4.477 5.020 -8.042 1.00 95.00 111 ASP A CA 1
ATOM 884 C C . ASP A 1 111 ? 3.624 4.105 -7.144 1.00 95.00 111 ASP A C 1
ATOM 886 O O . ASP A 1 111 ? 3.993 2.979 -6.782 1.00 95.00 111 ASP A O 1
ATOM 890 N N . THR A 1 112 ? 2.449 4.603 -6.753 1.00 95.50 112 THR A N 1
ATOM 891 C CA . THR A 1 112 ? 1.514 3.826 -5.930 1.00 95.50 112 THR A CA 1
ATOM 892 C C . THR A 1 112 ? 1.036 2.567 -6.647 1.00 95.50 112 THR A C 1
ATOM 894 O O . THR A 1 112 ? 0.888 1.534 -5.996 1.00 95.50 112 THR A O 1
ATOM 897 N N . PHE A 1 113 ? 0.830 2.610 -7.965 1.00 96.81 113 PHE A N 1
ATOM 898 C CA . PHE A 1 113 ? 0.379 1.444 -8.714 1.00 96.81 113 PHE A CA 1
ATOM 899 C C . PHE A 1 113 ? 1.468 0.367 -8.757 1.00 96.81 113 PHE A C 1
ATOM 901 O O . PHE A 1 113 ? 1.208 -0.782 -8.402 1.00 96.81 113 PHE A O 1
ATOM 908 N N . HIS A 1 114 ? 2.710 0.718 -9.088 1.00 97.56 114 HIS A N 1
ATOM 909 C CA . HIS A 1 114 ? 3.827 -0.217 -9.071 1.00 97.56 114 HIS A CA 1
ATOM 910 C C . HIS A 1 114 ? 4.001 -0.847 -7.687 1.00 97.56 114 HIS A C 1
ATOM 912 O O . HIS A 1 114 ? 4.056 -2.075 -7.561 1.00 97.56 114 HIS A O 1
ATOM 918 N N . TYR A 1 115 ? 4.017 -0.015 -6.642 1.00 97.50 115 TYR A N 1
ATOM 919 C CA . TYR A 1 115 ? 4.161 -0.454 -5.258 1.00 97.50 115 TYR A CA 1
ATOM 920 C C . TYR A 1 115 ? 3.019 -1.377 -4.804 1.00 97.50 115 TYR A C 1
ATOM 922 O O . TYR A 1 115 ? 3.287 -2.426 -4.218 1.00 97.50 115 TYR A O 1
ATOM 930 N N . VAL A 1 116 ? 1.754 -1.028 -5.061 1.00 97.38 116 VAL A N 1
ATOM 931 C CA . VAL A 1 116 ? 0.587 -1.794 -4.581 1.00 97.38 116 VAL A CA 1
ATOM 932 C C . VAL A 1 116 ? 0.282 -3.009 -5.445 1.00 97.38 116 VAL A C 1
ATOM 934 O O . VAL A 1 116 ? -0.203 -3.998 -4.904 1.00 97.38 116 VAL A O 1
ATOM 937 N N . SER A 1 117 ? 0.584 -2.973 -6.743 1.00 97.44 117 SER A N 1
ATOM 938 C CA . SER A 1 117 ? -0.047 -3.882 -7.707 1.00 97.44 117 SER A CA 1
ATOM 939 C C . SER A 1 117 ? 0.914 -4.814 -8.417 1.00 97.44 117 SER A C 1
ATOM 941 O O . SER A 1 117 ? 0.553 -5.969 -8.615 1.00 97.44 117 SER A O 1
ATOM 943 N N . VAL A 1 118 ? 2.117 -4.374 -8.803 1.00 97.94 118 VAL A N 1
ATOM 944 C CA . VAL A 1 118 ? 2.930 -5.144 -9.772 1.00 97.94 118 VAL A CA 1
ATOM 945 C C . VAL A 1 118 ? 4.392 -5.368 -9.386 1.00 97.94 118 VAL A C 1
ATOM 947 O O . VAL A 1 118 ? 5.002 -6.288 -9.925 1.00 97.94 118 VAL A O 1
ATOM 950 N N . CYS A 1 119 ? 4.953 -4.640 -8.411 1.00 97.75 119 CYS A N 1
ATOM 951 C CA . CYS A 1 119 ? 6.360 -4.790 -8.018 1.00 97.75 119 CYS A CA 1
ATOM 952 C C . CYS A 1 119 ? 6.688 -6.249 -7.635 1.00 97.75 119 CYS A C 1
ATOM 954 O O . CYS A 1 119 ? 6.133 -6.738 -6.644 1.00 97.75 119 CYS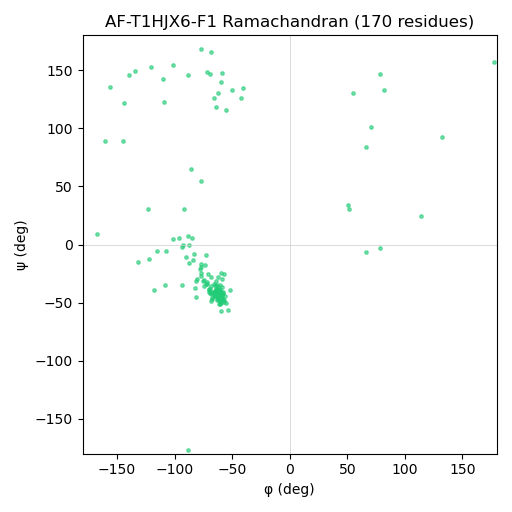 A O 1
ATOM 956 N N . PRO A 1 120 ? 7.558 -6.975 -8.361 1.00 97.25 120 PRO A N 1
ATOM 957 C CA . PRO A 1 120 ? 7.739 -8.422 -8.190 1.00 97.25 120 PRO A CA 1
ATOM 958 C C . PRO A 1 120 ? 8.281 -8.793 -6.806 1.00 97.25 120 PRO A C 1
ATOM 960 O O . PRO A 1 120 ? 7.897 -9.821 -6.250 1.00 97.25 120 PRO A O 1
ATOM 963 N N . VAL A 1 121 ? 9.095 -7.918 -6.212 1.00 96.94 121 VAL A N 1
ATOM 964 C CA . VAL A 1 121 ? 9.665 -8.079 -4.864 1.00 96.94 121 VAL A CA 1
ATOM 965 C C . VAL A 1 121 ? 8.587 -8.120 -3.781 1.00 96.94 121 VAL A C 1
ATOM 967 O O . VAL A 1 121 ? 8.752 -8.774 -2.756 1.00 96.94 121 VAL A O 1
ATOM 970 N N . LEU A 1 122 ? 7.448 -7.466 -4.021 1.00 97.75 122 LEU A N 1
ATOM 971 C CA . LEU A 1 122 ? 6.334 -7.411 -3.076 1.00 97.75 122 LEU A CA 1
ATOM 972 C C . LEU A 1 122 ? 5.242 -8.459 -3.357 1.00 97.75 122 LEU A C 1
ATOM 974 O O . LEU A 1 122 ? 4.208 -8.470 -2.686 1.00 97.75 122 LEU A O 1
ATOM 978 N N . SER A 1 123 ? 5.458 -9.355 -4.327 1.00 97.62 123 SER A N 1
ATOM 979 C CA . SER A 1 123 ? 4.450 -10.323 -4.786 1.00 97.62 123 SER A CA 1
ATOM 980 C C . SER A 1 123 ? 3.941 -11.248 -3.679 1.00 97.62 123 SER A C 1
ATOM 982 O O . SER A 1 123 ? 2.734 -11.430 -3.559 1.00 97.62 123 SER A O 1
ATOM 984 N N . GLU A 1 124 ? 4.818 -11.762 -2.818 1.00 97.75 124 GLU A N 1
ATOM 985 C CA . GLU A 1 124 ? 4.432 -12.643 -1.705 1.00 97.75 124 GLU A CA 1
ATOM 986 C C . GLU A 1 124 ? 3.564 -11.925 -0.658 1.00 97.75 124 GLU A C 1
ATOM 988 O O . GLU A 1 124 ? 2.638 -12.508 -0.089 1.00 97.75 124 GLU A O 1
ATOM 993 N N . PHE A 1 125 ? 3.803 -10.629 -0.434 1.00 98.00 125 PHE A N 1
ATOM 994 C CA . PHE A 1 125 ? 2.957 -9.818 0.441 1.00 98.00 125 PHE A CA 1
ATOM 995 C C . PHE A 1 125 ? 1.584 -9.585 -0.189 1.00 98.00 125 PHE A C 1
ATOM 997 O O . PHE A 1 125 ? 0.576 -9.675 0.515 1.00 98.00 125 PHE A O 1
ATOM 1004 N N . ARG A 1 126 ? 1.526 -9.333 -1.505 1.00 98.19 126 ARG A N 1
ATOM 1005 C CA . ARG A 1 126 ? 0.247 -9.205 -2.216 1.00 98.19 126 ARG A CA 1
ATOM 1006 C C . ARG A 1 126 ? -0.531 -10.510 -2.212 1.00 98.19 126 ARG A C 1
ATOM 1008 O O . ARG A 1 126 ? -1.711 -10.479 -1.907 1.00 98.19 126 ARG A O 1
ATOM 1015 N N . VAL A 1 127 ? 0.101 -11.659 -2.454 1.00 98.06 127 VAL A N 1
ATOM 1016 C CA . VAL A 1 127 ? -0.585 -12.961 -2.372 1.00 98.06 127 VAL A CA 1
ATOM 1017 C C . VAL A 1 127 ? -1.169 -13.170 -0.980 1.00 98.06 127 VAL A C 1
ATOM 1019 O O . VAL A 1 127 ? -2.334 -13.5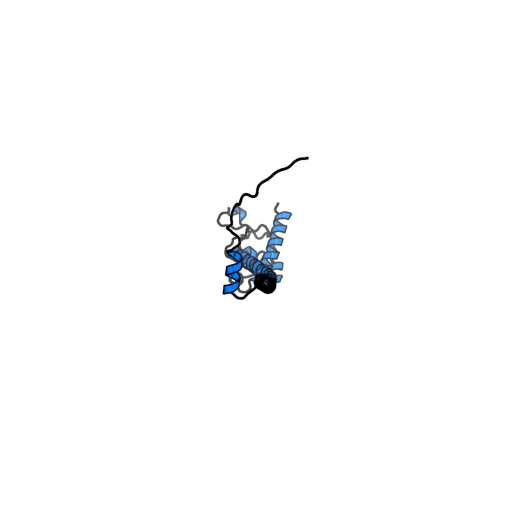33 -0.854 1.00 98.06 127 VAL A O 1
ATOM 1022 N N . ARG A 1 128 ? -0.390 -12.885 0.068 1.00 98.00 128 ARG A N 1
ATOM 1023 C CA . ARG A 1 128 ? -0.826 -13.082 1.453 1.00 98.00 128 ARG A CA 1
ATOM 1024 C C . ARG A 1 128 ? -2.040 -12.237 1.839 1.00 98.00 128 ARG A C 1
ATOM 1026 O O . ARG A 1 128 ? -2.898 -12.735 2.559 1.00 98.00 128 ARG A O 1
ATOM 1033 N N . TRP A 1 129 ? -2.088 -10.974 1.417 1.00 97.88 129 TRP A N 1
ATOM 1034 C CA . TRP A 1 129 ? -3.096 -10.020 1.898 1.00 97.88 129 TRP A CA 1
ATOM 1035 C C . TRP A 1 129 ? -4.158 -9.661 0.861 1.00 97.88 129 TRP A C 1
ATOM 1037 O O . TRP A 1 129 ? -5.309 -9.470 1.226 1.00 97.88 129 TRP A O 1
ATOM 1047 N N . LEU A 1 130 ? -3.795 -9.592 -0.417 1.00 97.38 130 LEU A N 1
ATOM 1048 C CA . LEU A 1 130 ? -4.659 -9.215 -1.546 1.00 97.38 130 LEU A CA 1
ATOM 1049 C C . LEU A 1 130 ? -5.025 -10.425 -2.429 1.00 97.38 130 LEU A C 1
ATOM 1051 O O . LEU A 1 130 ? -5.808 -10.303 -3.363 1.00 97.38 130 LEU A O 1
ATOM 1055 N N . GLY A 1 131 ? -4.459 -11.607 -2.157 1.00 97.12 131 GLY A N 1
ATOM 1056 C CA . GLY A 1 131 ? -4.813 -12.868 -2.816 1.00 97.12 131 GLY A CA 1
ATOM 1057 C C . GLY A 1 131 ? -4.218 -13.081 -4.212 1.00 97.12 131 GLY A C 1
ATOM 1058 O O . GLY A 1 131 ? -4.408 -14.149 -4.789 1.00 97.12 131 GLY A O 1
ATOM 1059 N N . LYS A 1 132 ? -3.484 -12.109 -4.770 1.00 97.44 132 LYS A N 1
ATOM 1060 C CA . LYS A 1 132 ? -2.917 -12.186 -6.129 1.00 97.44 132 LYS A CA 1
ATOM 1061 C C . LYS A 1 132 ? -1.463 -11.731 -6.178 1.00 97.44 132 LYS A C 1
ATOM 1063 O O . LYS A 1 132 ? -1.047 -10.860 -5.425 1.00 97.44 132 LYS A O 1
ATOM 1068 N N . LYS A 1 133 ? -0.682 -12.301 -7.105 1.00 97.38 133 LYS A N 1
ATOM 1069 C CA . LYS A 1 133 ? 0.716 -11.890 -7.350 1.00 97.38 133 LYS A CA 1
ATOM 1070 C C . LYS A 1 133 ? 0.823 -10.531 -8.031 1.00 97.38 133 LYS A C 1
ATOM 1072 O O . LYS A 1 133 ? 1.790 -9.812 -7.783 1.00 97.38 133 LYS A O 1
ATOM 1077 N N . ALA A 1 134 ? -0.147 -10.196 -8.871 1.00 97.81 134 ALA A N 1
ATOM 1078 C CA . ALA A 1 134 ? -0.269 -8.907 -9.526 1.00 97.81 134 ALA A CA 1
ATOM 1079 C C . ALA A 1 134 ? -1.740 -8.485 -9.550 1.00 97.81 134 ALA A C 1
ATOM 1081 O O . ALA A 1 134 ? -2.615 -9.346 -9.666 1.00 97.81 134 ALA A O 1
ATOM 1082 N N . LEU A 1 135 ? -1.990 -7.185 -9.429 1.00 97.94 135 LEU A N 1
ATOM 1083 C CA . LEU A 1 135 ? -3.314 -6.587 -9.570 1.00 97.94 135 LEU A CA 1
ATOM 1084 C C . LEU A 1 135 ? -3.371 -5.772 -10.860 1.00 97.94 135 LEU A C 1
ATOM 1086 O O . LEU A 1 135 ? -2.400 -5.112 -11.233 1.00 97.94 135 LEU A O 1
ATOM 1090 N N . SER A 1 136 ? -4.518 -5.816 -11.523 1.00 97.94 136 SER A N 1
ATOM 1091 C CA . SER A 1 136 ? -4.863 -4.858 -12.568 1.00 97.94 136 SER A CA 1
ATOM 1092 C C . SER A 1 136 ? -5.084 -3.462 -11.978 1.00 97.94 136 SER A C 1
ATOM 1094 O O . SER A 1 136 ? -5.241 -3.283 -10.767 1.00 97.94 136 SER A O 1
ATOM 1096 N N . GLU A 1 137 ? -5.112 -2.453 -12.843 1.00 96.56 137 GLU A N 1
ATOM 1097 C CA . GLU A 1 137 ? -5.377 -1.072 -12.439 1.00 96.56 137 GLU A CA 1
ATOM 1098 C C . GLU A 1 137 ? -6.759 -0.916 -11.791 1.00 96.56 137 GLU A C 1
ATOM 1100 O O . GLU A 1 137 ? -6.872 -0.290 -10.737 1.00 96.56 137 GLU A O 1
ATOM 1105 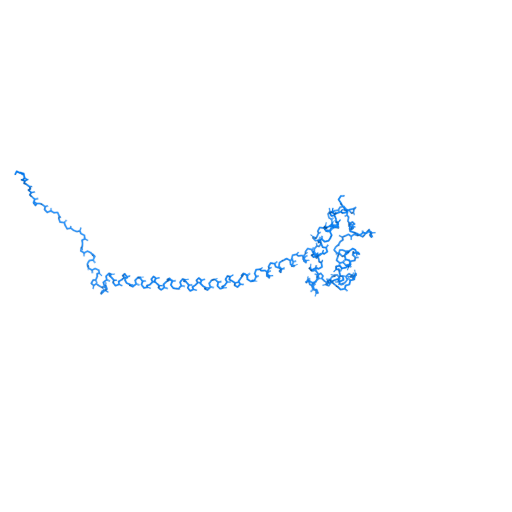N N . SER A 1 138 ? -7.791 -1.567 -12.338 1.00 97.56 138 SER A N 1
ATOM 1106 C CA . SER A 1 138 ? -9.141 -1.551 -11.763 1.00 97.56 138 SER A CA 1
ATOM 1107 C C . SER A 1 138 ? -9.174 -2.147 -10.357 1.00 97.56 138 SER A C 1
ATOM 1109 O O . SER A 1 138 ? -9.716 -1.529 -9.448 1.00 97.56 138 SER A O 1
ATOM 1111 N N . GLU A 1 139 ? -8.527 -3.294 -10.142 1.00 97.56 139 GLU A N 1
ATOM 1112 C CA . GLU A 1 139 ? -8.464 -3.929 -8.818 1.00 97.56 139 GLU A CA 1
ATOM 1113 C C . GLU A 1 139 ? -7.692 -3.067 -7.813 1.00 97.56 139 GLU A C 1
ATOM 1115 O O . GLU A 1 139 ? -8.090 -2.935 -6.656 1.00 97.56 139 GLU A O 1
ATOM 1120 N N . CYS A 1 140 ? -6.596 -2.438 -8.249 1.00 96.88 140 CYS A N 1
ATOM 1121 C CA . CYS A 1 140 ? -5.857 -1.488 -7.423 1.00 96.88 140 CYS A CA 1
ATOM 1122 C C . CYS A 1 140 ? -6.753 -0.326 -6.979 1.00 96.88 140 CYS A C 1
ATOM 1124 O O . CYS A 1 140 ? -6.775 0.030 -5.800 1.00 96.88 140 CYS A O 1
ATOM 1126 N N . ILE A 1 141 ? -7.505 0.256 -7.916 1.00 96.38 141 ILE A N 1
ATOM 1127 C CA . ILE A 1 141 ? -8.435 1.354 -7.647 1.00 96.38 141 ILE A CA 1
ATOM 1128 C C . ILE A 1 141 ? -9.551 0.902 -6.698 1.00 96.38 141 ILE A C 1
ATOM 1130 O O . ILE A 1 141 ? -9.892 1.643 -5.778 1.00 96.38 141 ILE A O 1
ATOM 1134 N N . GLU A 1 142 ? -10.085 -0.310 -6.859 1.00 97.25 142 GLU A N 1
ATOM 1135 C CA . GLU A 1 142 ? -11.086 -0.882 -5.951 1.00 97.25 142 GLU A CA 1
ATOM 1136 C C . GLU A 1 142 ? -10.566 -0.963 -4.509 1.00 97.25 142 GLU A C 1
ATOM 1138 O O . GLU A 1 142 ? -11.233 -0.480 -3.589 1.00 97.25 142 GLU A O 1
ATOM 1143 N N . TYR A 1 143 ? -9.351 -1.484 -4.301 1.00 96.31 143 TYR A N 1
ATOM 1144 C CA . TYR A 1 143 ? -8.723 -1.514 -2.973 1.00 96.31 143 TYR A CA 1
ATOM 1145 C C . TYR A 1 143 ? -8.502 -0.112 -2.403 1.00 96.31 143 TYR A C 1
ATOM 1147 O O . TYR A 1 143 ? -8.825 0.142 -1.241 1.00 96.31 143 TYR A O 1
ATOM 1155 N N . LEU A 1 144 ? -7.999 0.821 -3.214 1.00 95.12 144 LEU A N 1
ATOM 1156 C CA . LEU A 1 144 ? -7.786 2.208 -2.797 1.00 95.12 144 LEU A CA 1
ATOM 1157 C C . LEU A 1 144 ? -9.104 2.909 -2.427 1.00 95.12 144 LEU A C 1
ATOM 1159 O O . LEU A 1 144 ? -9.139 3.702 -1.483 1.00 95.12 144 LEU A O 1
ATOM 1163 N N . ASN A 1 145 ? -10.199 2.589 -3.117 1.00 95.50 145 ASN A N 1
ATOM 1164 C CA . ASN A 1 145 ? -11.517 3.176 -2.884 1.00 95.50 145 ASN A CA 1
ATOM 1165 C C . ASN A 1 145 ? -12.309 2.523 -1.747 1.00 95.50 145 ASN A C 1
ATOM 1167 O O . ASN A 1 145 ? -13.318 3.096 -1.339 1.00 95.50 145 ASN A O 1
ATOM 1171 N N . GLY A 1 146 ? -11.839 1.404 -1.192 1.00 92.38 146 GLY A N 1
ATOM 1172 C CA . GLY A 1 146 ? -12.428 0.813 0.011 1.00 92.38 146 GLY A CA 1
ATOM 1173 C C . GLY A 1 146 ? -13.096 -0.534 -0.169 1.00 92.38 146 GLY A C 1
ATOM 1174 O O . GLY A 1 146 ? -13.942 -0.867 0.654 1.00 92.38 146 GLY A O 1
ATOM 1175 N N . SER A 1 147 ? -12.723 -1.324 -1.182 1.00 93.69 147 SER A N 1
ATOM 1176 C CA . SER A 1 147 ? -13.187 -2.715 -1.264 1.00 93.69 147 SER A CA 1
ATOM 1177 C C . SER A 1 147 ? -12.823 -3.510 -0.002 1.00 93.69 147 SER A C 1
ATOM 1179 O O . SER A 1 147 ? -13.669 -4.216 0.539 1.00 93.69 147 SER A O 1
ATOM 1181 N N . ASP A 1 148 ? -11.585 -3.366 0.488 1.00 93.69 148 ASP A N 1
ATOM 1182 C CA . ASP A 1 148 ? -11.107 -3.966 1.740 1.00 93.69 148 ASP A CA 1
ATOM 1183 C C . ASP A 1 148 ? -9.844 -3.237 2.255 1.00 93.69 148 ASP A C 1
ATOM 1185 O O . ASP A 1 148 ? -8.704 -3.565 1.900 1.00 93.69 148 ASP A O 1
ATOM 1189 N N . TRP A 1 149 ? -10.035 -2.188 3.064 1.00 95.44 149 TRP A N 1
ATOM 1190 C CA . TRP A 1 149 ? -8.921 -1.395 3.603 1.00 95.44 149 TRP A CA 1
ATOM 1191 C C . TRP A 1 149 ? -8.103 -2.124 4.664 1.00 95.44 149 TRP A C 1
ATOM 1193 O O . TRP A 1 149 ? -6.921 -1.816 4.800 1.00 95.44 149 TRP A O 1
ATOM 1203 N N . ASP A 1 150 ? -8.670 -3.099 5.371 1.00 94.38 150 ASP A N 1
ATOM 1204 C CA . ASP A 1 150 ? -7.921 -3.897 6.342 1.00 94.38 150 ASP A CA 1
ATOM 1205 C C . ASP A 1 150 ? -6.848 -4.730 5.638 1.00 94.38 150 ASP A C 1
ATOM 1207 O O . ASP A 1 150 ? -5.683 -4.747 6.053 1.00 94.38 150 ASP A O 1
ATOM 1211 N N . LYS A 1 151 ? -7.198 -5.373 4.517 1.00 96.38 151 LYS A N 1
ATOM 1212 C CA . LYS A 1 151 ? -6.225 -6.088 3.680 1.00 96.38 151 LYS A CA 1
ATOM 1213 C C . LYS A 1 151 ? -5.157 -5.156 3.119 1.00 96.38 151 LYS A C 1
ATOM 1215 O O . LYS A 1 151 ? -3.967 -5.466 3.215 1.00 96.38 151 LYS A O 1
ATOM 1220 N N . LEU A 1 152 ? -5.558 -4.006 2.574 1.00 96.88 152 LEU A N 1
ATOM 1221 C CA . LEU A 1 152 ? -4.625 -3.027 2.010 1.00 96.88 152 LEU A CA 1
ATOM 1222 C C . LEU A 1 152 ? -3.684 -2.442 3.078 1.00 96.88 152 LEU A C 1
ATOM 1224 O O . LEU A 1 152 ? -2.482 -2.307 2.842 1.00 96.88 152 LEU A O 1
ATOM 1228 N N . TYR A 1 153 ? -4.205 -2.150 4.269 1.00 96.31 153 TYR A N 1
ATOM 1229 C CA . TYR A 1 153 ? -3.423 -1.692 5.411 1.00 96.31 153 TYR A CA 1
ATOM 1230 C C . TYR A 1 153 ? -2.388 -2.740 5.825 1.00 96.31 153 TYR A C 1
ATOM 1232 O O . TYR A 1 153 ? -1.196 -2.439 5.906 1.00 96.31 153 TYR A O 1
ATOM 1240 N N . ASN A 1 154 ? -2.807 -3.992 6.024 1.00 95.94 154 ASN A N 1
ATOM 1241 C CA . ASN A 1 154 ? -1.901 -5.067 6.424 1.00 95.94 154 ASN A CA 1
ATOM 1242 C C . ASN A 1 154 ? -0.833 -5.364 5.362 1.00 95.94 154 ASN A C 1
ATOM 1244 O O . ASN A 1 154 ? 0.335 -5.577 5.710 1.00 95.94 154 ASN A O 1
ATOM 1248 N N . TYR A 1 155 ? -1.208 -5.323 4.079 1.00 97.88 155 TYR A N 1
ATOM 1249 C CA . TYR A 1 155 ? -0.261 -5.359 2.969 1.00 97.88 155 TYR A CA 1
ATOM 1250 C C . TYR A 1 155 ? 0.791 -4.259 3.124 1.00 97.88 155 TYR A C 1
ATOM 1252 O O . TYR A 1 155 ? 1.985 -4.560 3.206 1.00 97.88 155 TYR A O 1
ATOM 1260 N N . HIS A 1 156 ? 0.351 -3.002 3.232 1.00 97.06 156 HIS A N 1
ATOM 1261 C CA . HIS A 1 156 ? 1.238 -1.848 3.320 1.00 97.06 156 HIS A CA 1
ATOM 1262 C C . HIS A 1 156 ? 2.182 -1.938 4.519 1.00 97.06 156 HIS A C 1
ATOM 1264 O O . HIS A 1 156 ? 3.388 -1.788 4.350 1.00 97.06 156 HIS A O 1
ATOM 1270 N N . MET A 1 157 ? 1.682 -2.250 5.717 1.00 95.56 157 MET A N 1
ATOM 1271 C CA . MET A 1 157 ? 2.514 -2.309 6.925 1.00 95.56 157 MET A CA 1
ATOM 1272 C C . MET A 1 157 ? 3.665 -3.318 6.799 1.00 95.56 157 MET A C 1
ATOM 1274 O O . MET A 1 157 ? 4.769 -3.077 7.294 1.00 95.56 157 MET A O 1
ATOM 1278 N N . ARG A 1 158 ? 3.434 -4.451 6.122 1.00 96.75 158 ARG A N 1
ATOM 1279 C CA . ARG A 1 158 ? 4.463 -5.479 5.901 1.00 96.75 158 ARG A CA 1
ATOM 1280 C C . ARG A 1 158 ? 5.378 -5.134 4.728 1.00 96.75 158 ARG A C 1
ATOM 1282 O O . ARG A 1 158 ? 6.596 -5.216 4.881 1.00 96.75 158 ARG A O 1
ATOM 1289 N N . ALA A 1 159 ? 4.810 -4.701 3.607 1.00 97.06 159 ALA A N 1
ATOM 1290 C CA . ALA A 1 159 ? 5.554 -4.318 2.413 1.00 97.06 159 ALA A CA 1
ATOM 1291 C C . ALA A 1 159 ? 6.455 -3.099 2.662 1.00 97.06 159 ALA A C 1
ATOM 1293 O O . ALA A 1 159 ? 7.601 -3.085 2.231 1.00 97.06 159 ALA A O 1
ATOM 1294 N N . TRP A 1 160 ? 5.974 -2.093 3.399 1.00 95.75 160 TRP A N 1
ATOM 1295 C CA . TRP A 1 160 ? 6.741 -0.896 3.748 1.00 95.75 160 TRP A CA 1
ATOM 1296 C C . TRP A 1 160 ? 7.951 -1.228 4.615 1.00 95.75 160 TRP A C 1
ATOM 1298 O O . TRP A 1 160 ? 9.065 -0.823 4.298 1.00 95.75 160 TRP A O 1
ATOM 1308 N N . LYS A 1 161 ? 7.752 -2.031 5.668 1.00 95.00 161 LYS A N 1
ATOM 1309 C CA . LYS A 1 161 ? 8.853 -2.491 6.522 1.00 95.00 161 LYS A CA 1
ATOM 1310 C C . LYS A 1 161 ? 9.914 -3.238 5.710 1.00 95.00 161 LYS A C 1
ATOM 1312 O O . LYS A 1 161 ? 11.103 -3.029 5.926 1.00 95.00 161 LYS A O 1
ATOM 1317 N N . TYR A 1 162 ? 9.484 -4.087 4.778 1.00 95.62 162 TYR A N 1
ATOM 1318 C CA . TYR A 1 162 ? 10.398 -4.832 3.919 1.00 95.62 162 TYR A CA 1
ATOM 1319 C C . TYR A 1 162 ? 11.132 -3.932 2.916 1.00 95.62 162 TYR A C 1
ATOM 1321 O O . TYR A 1 162 ? 12.343 -4.057 2.772 1.00 95.62 162 TYR A O 1
ATOM 1329 N N . ARG A 1 163 ? 10.438 -2.966 2.300 1.00 94.81 163 ARG A N 1
ATOM 1330 C CA . ARG A 1 163 ? 11.054 -1.934 1.451 1.00 94.81 163 ARG A CA 1
ATOM 1331 C C . ARG A 1 163 ? 12.144 -1.174 2.202 1.00 94.81 163 ARG A C 1
ATOM 1333 O O . ARG A 1 163 ? 13.250 -1.049 1.692 1.00 94.81 163 ARG A O 1
ATOM 1340 N N . SER A 1 164 ? 11.843 -0.683 3.406 1.00 93.06 164 SER A N 1
ATOM 1341 C CA . SER A 1 164 ? 12.817 0.043 4.230 1.00 93.06 164 SER A CA 1
ATOM 1342 C C . SER A 1 164 ? 14.043 -0.808 4.547 1.00 93.06 164 SER A C 1
ATOM 1344 O O . SER A 1 164 ? 15.156 -0.314 4.423 1.00 93.06 164 SER A O 1
ATOM 1346 N N . PHE A 1 165 ? 13.840 -2.082 4.895 1.00 93.62 165 PHE A N 1
ATOM 1347 C CA . PHE A 1 165 ? 14.929 -3.032 5.115 1.00 93.62 165 PHE A CA 1
ATOM 1348 C C . PHE A 1 165 ? 15.800 -3.203 3.862 1.00 93.62 165 PHE A C 1
ATOM 1350 O O . PHE A 1 165 ? 17.009 -3.033 3.939 1.00 93.62 165 PHE A O 1
ATOM 1357 N N . LEU A 1 166 ? 15.199 -3.466 2.697 1.00 91.31 166 LEU A N 1
ATOM 1358 C CA . LEU A 1 166 ? 15.961 -3.662 1.461 1.00 91.31 166 LEU A CA 1
ATOM 1359 C C . LEU A 1 166 ? 16.760 -2.422 1.057 1.00 91.31 166 LEU A C 1
ATOM 1361 O O . LEU A 1 166 ? 17.916 -2.542 0.668 1.00 91.31 166 LEU A O 1
ATOM 1365 N N . ILE A 1 167 ? 16.156 -1.236 1.161 1.00 88.44 167 ILE A N 1
ATOM 1366 C CA . ILE A 1 167 ? 16.841 0.017 0.832 1.00 88.44 167 ILE A CA 1
ATOM 1367 C C . ILE A 1 167 ? 18.017 0.254 1.782 1.00 88.44 167 ILE A C 1
ATOM 1369 O O . ILE A 1 167 ? 19.083 0.650 1.330 1.00 88.44 167 ILE A O 1
ATOM 1373 N N . GLN A 1 168 ? 17.841 -0.013 3.077 1.00 88.69 168 GLN A N 1
ATOM 1374 C CA . GLN A 1 168 ? 18.900 0.175 4.063 1.00 88.69 168 GLN A CA 1
ATOM 1375 C C . GLN A 1 168 ? 20.081 -0.781 3.840 1.00 88.69 168 GLN A C 1
ATOM 1377 O O . GLN A 1 168 ? 21.221 -0.341 3.930 1.00 88.69 168 GLN A O 1
ATOM 1382 N N . GLU A 1 169 ? 19.814 -2.058 3.555 1.00 86.69 169 GLU A N 1
ATOM 1383 C CA . GLU A 1 169 ? 20.850 -3.097 3.448 1.00 86.69 169 GLU A CA 1
ATOM 1384 C C . GLU A 1 169 ? 21.567 -3.124 2.091 1.00 86.69 169 GLU A C 1
ATOM 1386 O O . GLU A 1 169 ? 22.731 -3.508 2.027 1.00 86.69 169 GLU A O 1
ATOM 1391 N N . TYR A 1 170 ? 20.878 -2.765 1.002 1.00 79.31 170 TYR A N 1
ATOM 1392 C CA . TYR A 1 170 ? 21.382 -2.999 -0.359 1.00 79.31 170 TYR A CA 1
ATOM 1393 C C . TYR A 1 170 ? 21.516 -1.740 -1.218 1.00 79.31 170 TYR A C 1
ATOM 1395 O O . TYR A 1 170 ? 22.146 -1.812 -2.269 1.00 79.31 170 TYR A O 1
ATOM 1403 N N . ASN A 1 171 ? 20.948 -0.607 -0.795 1.00 68.19 171 ASN A N 1
ATOM 1404 C CA . ASN A 1 171 ? 20.973 0.651 -1.550 1.00 68.19 171 ASN A CA 1
ATOM 1405 C C . ASN A 1 171 ? 21.601 1.802 -0.740 1.00 68.19 171 ASN A C 1
ATOM 1407 O O . ASN A 1 171 ? 21.190 2.955 -0.898 1.00 68.19 171 ASN A O 1
ATOM 1411 N N . THR A 1 172 ? 22.543 1.475 0.152 1.00 56.16 172 THR A N 1
ATOM 1412 C CA . THR A 1 172 ? 23.347 2.443 0.914 1.00 56.16 172 THR A CA 1
ATOM 1413 C C . THR A 1 172 ? 24.534 2.975 0.121 1.00 56.16 172 THR A C 1
ATOM 1415 O O . THR A 1 172 ? 25.129 2.203 -0.663 1.00 56.16 172 THR A O 1
#

Foldseek 3Di:
DDDDDDDDDDDDDDPPPVVVVCVVPVDDPVNVVVVVVVVVVVVVVVVVVVVVVVVVVVVVVVVCPVVVVVVVLLVVVLVCLLVQVDPAQDDPPDDPVRQAHPQDPPRDGRTSQCLQFAVQSLQVLCCVQVVGSGDDPVSSVCCSVPVPSPSVSSSCVVSVVVSVVCCVPPVD

Radius of gyration: 39.86 Å; Cα contacts (8 Å, |Δi|>4): 123; chains: 1; bounding box: 60×64×119 Å

Solvent-accessible surface area (backbone atoms only — not comparable to full-atom values): 10119 Å² total; per-residue (Å²): 134,85,82,89,80,77,91,76,93,80,82,87,87,78,79,72,64,72,65,60,62,43,72,80,67,78,54,55,71,68,56,54,55,50,51,50,52,51,50,51,52,52,52,50,51,52,50,52,52,52,51,51,53,51,51,51,56,52,51,58,51,58,68,48,47,60,57,54,54,49,50,50,52,48,52,56,50,50,53,27,56,70,67,56,65,51,95,48,48,35,48,96,90,51,65,74,90,54,16,42,33,90,83,48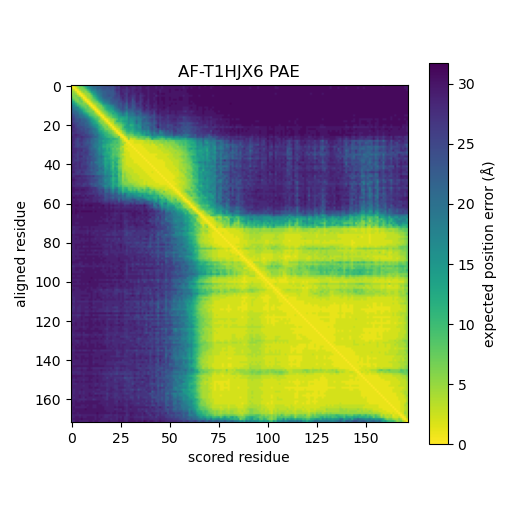,95,75,80,42,60,21,40,59,61,35,67,74,22,54,41,72,83,46,17,69,48,28,34,74,44,71,69,36,60,58,50,57,71,68,57,46,48,40,40,71,74,54,75,44,52,68,38,54,45,54,29,46,62,53,47,50,55,49,49,54,49,50,43,62,77,74,66,114

Sequence (172 aa):
MSNNRALRSGDRLENGSLINLQALTGESLLEKERRLSEMILQLQMVRDQLLNQQQLHTKVHRGNRNSFDEMKCLVGVIFKLRGQLLNLNFNVARDEAVHLCSMCNQFAVEDTFHYVSVCPVLSEFRVRWLGKKALSESECIEYLNGSDWDKLYNYHMRAWKYRSFLIQEYNT

Secondary structure (DSSP, 8-state):
-------------STHHHHHTTTTT---HHHHHHHHHHHHHHHHHHHHHHHHHHHHHHHHHHHHHHHHHHHHHHHHHHHHHHTT-S--S--TTS-GGG-B-SS-TT--B-SHHIIIII-GGGHHHHHHHHSSSS--HHHHHHHHHTS-HHHHHHHHHHHHHHHHHHHHHH--

pLDDT: mean 81.35, std 19.83, range [32.69, 98.19]